Protein AF-A0A946P4Y6-F1 (afdb_monomer_lite)

Foldseek 3Di:
DFQFFDWDWDCLPVVDIDTDDTGGPDGPDPPDDDDKGFPDWDDAQQWIWTQMPPPGIDIDHDDDDLVAHPLRSNQVNQWPQPPDDDVVVVDDTDTDLALSVLLRLLVVCVSVVQDDPVLSVQSVVCSPPDNDLVSLQVSLVVHDPDDPDPSNNVSNVVSSVSSNVD

pLDDT: mean 91.82, std 6.89, range [62.44, 98.25]

Secondary structure (DSSP, 8-state):
-GGG-EEEEE-SSTTS-EEEEEE----S-SSS----SEEEEEEETTEEEEEETTTEEEEEEPPP-SSS-HHHHHHHHT----S---GGG-PPP---S-HHHHHHHHHHHHHTT-S-HHHHHHHHHHHHSS--HHHHHHHHTTS-S--SSHHHHHHHHHHHHHHHH-

Sequence (166 aa):
WYQGGISLIDFTDTANPFEIAFFDRGPISDEHLIAGGYWSSYYYNGRIYGTEIVRGIDVFELLPSEHISEAEIAAAALTSDGDIFNPQQQMKVSWPNEPIVAQAYVDQLARSNALTAELVSDLSSALTSEVKKKTLRALAKKLPKSHPDSVTVQRLEALNKILTNI

Radius of gyration: 19.19 Å; chains: 1; bounding box: 46×34×54 Å

Structure (mmCIF, N/CA/C/O backbone):
data_AF-A0A946P4Y6-F1
#
_entry.id   AF-A0A946P4Y6-F1
#
loop_
_atom_site.group_PDB
_atom_site.id
_atom_site.type_symbol
_atom_site.label_atom_id
_atom_site.label_alt_id
_atom_site.label_comp_id
_atom_site.label_asym_id
_atom_site.label_entity_id
_atom_site.label_seq_id
_atom_site.pdbx_PDB_ins_code
_atom_site.Cartn_x
_atom_site.Cartn_y
_atom_site.Cartn_z
_atom_site.occupancy
_atom_site.B_iso_or_equiv
_atom_site.auth_seq_id
_atom_site.auth_comp_id
_atom_site.auth_asym_id
_atom_site.auth_atom_id
_atom_site.pdbx_PDB_model_num
ATOM 1 N N . TRP A 1 1 ? 16.402 -3.329 -10.579 1.00 64.06 1 TRP A N 1
ATOM 2 C CA . TRP A 1 1 ? 17.539 -3.692 -11.454 1.00 64.06 1 TRP A CA 1
ATOM 3 C C . TRP A 1 1 ? 17.246 -3.092 -12.818 1.00 64.06 1 TRP A C 1
ATOM 5 O O . TRP A 1 1 ? 16.101 -3.167 -13.232 1.00 64.06 1 TRP A O 1
ATOM 15 N N . TYR A 1 2 ? 18.217 -2.447 -13.481 1.00 76.25 2 TYR A N 1
ATOM 16 C CA . TYR A 1 2 ? 17.922 -1.618 -14.664 1.00 76.25 2 TYR A CA 1
ATOM 17 C C . TYR A 1 2 ? 17.183 -2.415 -15.749 1.00 76.25 2 TYR A C 1
ATOM 19 O O . TYR A 1 2 ? 16.096 -2.040 -16.175 1.00 76.25 2 TYR A O 1
ATOM 27 N N . GLN A 1 3 ? 17.723 -3.567 -16.146 1.00 82.44 3 GLN A N 1
ATOM 28 C CA . GLN A 1 3 ? 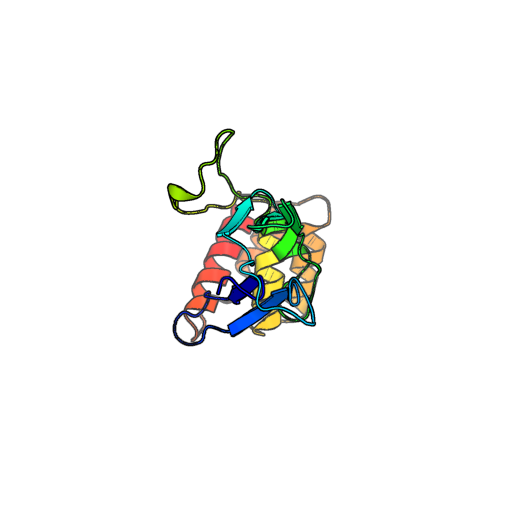17.317 -4.225 -17.384 1.00 82.44 3 GLN A CA 1
ATOM 29 C C . GLN A 1 3 ? 16.017 -5.034 -17.379 1.00 82.44 3 GLN A C 1
ATOM 31 O O . GLN A 1 3 ? 15.712 -5.610 -18.415 1.00 82.44 3 GLN A O 1
ATOM 36 N N . GLY A 1 4 ? 15.183 -5.032 -16.353 1.00 84.62 4 GLY A N 1
ATOM 37 C CA . GLY A 1 4 ? 13.879 -5.694 -16.516 1.00 84.62 4 GLY A CA 1
ATOM 38 C C . GLY A 1 4 ? 12.834 -5.244 -15.540 1.00 84.62 4 GLY A C 1
ATOM 39 O O . GLY A 1 4 ? 11.987 -5.996 -15.085 1.00 84.62 4 GLY A O 1
ATOM 40 N N . GLY A 1 5 ? 12.849 -3.931 -15.373 1.00 92.19 5 GLY A N 1
ATOM 41 C CA . GLY A 1 5 ? 11.644 -3.211 -15.061 1.00 92.19 5 GLY A CA 1
ATOM 42 C C . GLY A 1 5 ? 11.527 -2.933 -13.579 1.00 92.19 5 GLY A C 1
ATOM 43 O O . GLY A 1 5 ? 12.464 -2.421 -12.959 1.00 92.19 5 GLY A O 1
ATOM 44 N N . ILE A 1 6 ? 10.341 -3.193 -13.047 1.00 94.44 6 ILE A N 1
ATOM 45 C CA . ILE A 1 6 ? 9.929 -2.737 -11.724 1.00 94.44 6 ILE A CA 1
ATOM 46 C C . ILE A 1 6 ? 9.503 -3.948 -10.912 1.00 94.44 6 ILE A C 1
ATOM 48 O O . ILE A 1 6 ? 8.669 -4.724 -11.361 1.00 94.44 6 ILE A O 1
ATOM 52 N N . SER A 1 7 ? 10.046 -4.049 -9.704 1.00 94.50 7 SER A N 1
ATOM 53 C CA . SER A 1 7 ? 9.553 -4.932 -8.650 1.00 94.50 7 SER A CA 1
ATOM 54 C C . SER A 1 7 ? 8.927 -4.065 -7.570 1.00 94.50 7 SER A C 1
ATOM 56 O O . SER A 1 7 ? 9.536 -3.080 -7.139 1.00 94.50 7 SER A O 1
ATOM 58 N N . LEU A 1 8 ? 7.731 -4.430 -7.126 1.00 95.12 8 LEU A N 1
ATOM 59 C CA . LEU A 1 8 ? 7.044 -3.778 -6.025 1.00 95.12 8 LEU A CA 1
ATOM 60 C C . LEU A 1 8 ? 7.054 -4.711 -4.819 1.00 95.12 8 LEU A C 1
ATOM 62 O O . LEU A 1 8 ? 6.540 -5.824 -4.886 1.00 95.12 8 LEU A O 1
ATOM 66 N N . ILE A 1 9 ? 7.672 -4.261 -3.731 1.00 96.12 9 ILE A N 1
ATOM 67 C CA . ILE A 1 9 ? 7.949 -5.080 -2.549 1.00 96.12 9 ILE A CA 1
ATOM 68 C C . ILE A 1 9 ? 7.162 -4.533 -1.360 1.00 96.12 9 ILE A C 1
ATOM 70 O O . ILE A 1 9 ? 7.220 -3.332 -1.085 1.00 96.12 9 ILE A O 1
ATOM 74 N N . ASP A 1 10 ? 6.468 -5.410 -0.640 1.00 94.25 10 ASP A N 1
ATOM 75 C CA . ASP A 1 10 ? 5.882 -5.085 0.657 1.00 94.25 10 ASP A CA 1
ATOM 76 C C . ASP A 1 10 ? 6.956 -5.206 1.751 1.00 94.25 10 ASP A C 1
ATOM 78 O O . ASP A 1 10 ? 7.552 -6.265 1.951 1.00 94.25 10 ASP A O 1
ATOM 82 N N . PHE A 1 11 ? 7.206 -4.096 2.449 1.00 93.31 11 PHE A N 1
ATOM 83 C CA . PHE A 1 11 ? 8.146 -3.989 3.570 1.00 93.31 11 PHE A CA 1
ATOM 84 C C . PHE A 1 11 ? 7.448 -3.800 4.924 1.00 93.31 11 PHE A C 1
ATOM 86 O O . PHE A 1 11 ? 8.088 -3.396 5.895 1.00 93.31 11 PHE A O 1
ATOM 93 N N . THR A 1 12 ? 6.141 -4.058 5.009 1.00 88.25 12 THR A N 1
ATOM 94 C CA . THR A 1 12 ? 5.378 -3.877 6.250 1.00 88.25 12 THR A CA 1
ATOM 95 C C . THR A 1 12 ? 5.936 -4.734 7.391 1.00 88.25 12 THR A C 1
ATOM 97 O O . THR A 1 12 ? 6.026 -4.259 8.522 1.00 88.25 12 THR A O 1
ATOM 100 N N . ASP A 1 13 ? 6.367 -5.962 7.086 1.00 88.06 13 ASP A N 1
ATOM 101 C CA . ASP A 1 13 ? 7.253 -6.753 7.941 1.00 88.06 13 ASP A CA 1
ATOM 102 C C . ASP A 1 13 ? 8.655 -6.778 7.325 1.00 88.06 13 ASP A C 1
ATOM 104 O O . ASP A 1 13 ? 8.939 -7.511 6.377 1.00 88.06 13 ASP A O 1
ATOM 108 N N . THR A 1 14 ? 9.556 -5.968 7.876 1.00 89.31 14 THR A N 1
ATOM 109 C CA . THR A 1 14 ? 10.924 -5.842 7.363 1.00 89.31 14 THR A CA 1
ATOM 110 C C . THR A 1 14 ? 11.766 -7.102 7.557 1.00 89.31 14 THR A C 1
ATOM 112 O O . THR A 1 14 ? 12.804 -7.226 6.907 1.00 89.31 14 THR A O 1
ATOM 115 N N . ALA A 1 15 ? 11.341 -8.043 8.410 1.00 91.31 15 ALA A N 1
ATOM 116 C CA . ALA A 1 15 ? 11.998 -9.338 8.553 1.00 91.31 15 ALA A CA 1
ATOM 117 C C . ALA A 1 15 ? 11.597 -10.325 7.444 1.00 91.31 15 ALA A C 1
ATOM 119 O O . ALA A 1 15 ? 12.363 -11.245 7.159 1.00 91.31 15 ALA A O 1
ATOM 120 N N . ASN A 1 16 ? 10.437 -10.126 6.805 1.00 91.81 16 ASN A N 1
ATOM 121 C CA . ASN A 1 16 ? 9.886 -11.017 5.781 1.00 91.81 16 ASN A CA 1
ATOM 122 C C . ASN A 1 16 ? 9.342 -10.237 4.562 1.00 91.81 16 ASN A C 1
ATOM 124 O O . ASN A 1 16 ? 8.153 -10.339 4.251 1.00 91.81 16 ASN A O 1
ATOM 128 N N . PRO A 1 17 ? 10.179 -9.457 3.850 1.00 95.88 17 PRO A N 1
ATOM 129 C CA . PRO A 1 17 ? 9.733 -8.734 2.665 1.00 95.88 17 PRO A CA 1
ATOM 130 C C . PRO A 1 17 ? 9.412 -9.695 1.515 1.00 95.88 17 PRO A C 1
ATOM 132 O O . PRO A 1 17 ? 10.114 -10.687 1.306 1.00 95.88 17 PRO A O 1
ATOM 135 N N . PHE A 1 18 ? 8.388 -9.372 0.726 1.00 95.94 18 PHE A N 1
ATOM 136 C CA . PHE A 1 18 ? 7.998 -10.166 -0.441 1.00 95.94 18 PHE A CA 1
ATOM 137 C C . PHE A 1 18 ? 7.478 -9.283 -1.583 1.00 95.94 18 PHE A C 1
ATOM 139 O O . PHE A 1 18 ? 7.040 -8.153 -1.367 1.00 95.94 18 PHE A O 1
ATOM 146 N N . GLU A 1 19 ? 7.575 -9.779 -2.817 1.00 96.81 19 GLU A N 1
ATOM 147 C CA . GLU A 1 19 ? 7.100 -9.068 -4.009 1.00 96.81 19 GLU A CA 1
ATOM 148 C C . GLU A 1 19 ? 5.577 -9.194 -4.144 1.00 96.81 19 GLU A C 1
ATOM 150 O O . GLU A 1 19 ? 5.034 -10.289 -4.027 1.00 96.81 19 GLU A O 1
ATOM 155 N N . ILE A 1 20 ? 4.899 -8.070 -4.392 1.00 96.56 20 ILE A N 1
ATOM 156 C CA . ILE A 1 20 ? 3.436 -7.989 -4.544 1.00 96.56 20 ILE A CA 1
ATOM 157 C C . ILE A 1 20 ? 2.991 -7.697 -5.979 1.00 96.56 20 ILE A C 1
ATOM 159 O O . ILE A 1 20 ? 1.825 -7.898 -6.315 1.00 96.56 20 ILE A O 1
ATOM 163 N N . ALA A 1 21 ? 3.900 -7.189 -6.812 1.00 96.31 21 ALA A N 1
ATOM 164 C CA . ALA A 1 21 ? 3.682 -6.925 -8.228 1.00 96.31 21 ALA A CA 1
ATOM 165 C C . ALA A 1 21 ? 5.026 -6.739 -8.936 1.00 96.31 21 ALA A C 1
ATOM 167 O O . ALA A 1 21 ? 6.004 -6.298 -8.328 1.00 96.31 21 ALA A O 1
ATOM 168 N N . PHE A 1 22 ? 5.052 -6.986 -10.242 1.00 95.19 22 PHE A N 1
ATOM 169 C CA . PHE A 1 22 ? 6.187 -6.637 -11.081 1.00 95.19 22 PHE A CA 1
ATOM 170 C C . PHE A 1 22 ? 5.731 -6.226 -12.480 1.00 95.19 22 PHE A C 1
ATOM 172 O O . PHE A 1 22 ? 4.627 -6.544 -12.922 1.00 95.19 22 PHE A O 1
ATOM 179 N N . PHE A 1 23 ? 6.615 -5.532 -13.182 1.00 94.44 23 PHE A N 1
ATOM 180 C CA . PHE A 1 23 ? 6.520 -5.313 -14.615 1.00 94.44 23 PHE A CA 1
ATOM 181 C C . PHE A 1 23 ? 7.854 -5.683 -15.246 1.00 94.44 23 PHE A C 1
ATOM 183 O O . PHE A 1 23 ? 8.874 -5.069 -14.929 1.00 94.44 23 PHE A O 1
ATOM 190 N N . ASP A 1 24 ? 7.826 -6.660 -16.151 1.00 92.25 24 ASP A N 1
ATOM 191 C CA . ASP A 1 24 ? 8.963 -6.991 -17.003 1.00 92.25 24 ASP A CA 1
ATOM 192 C C . ASP A 1 24 ? 8.827 -6.250 -18.336 1.00 92.25 24 ASP A C 1
ATOM 194 O O . ASP A 1 24 ? 7.858 -6.417 -19.079 1.00 92.25 24 ASP A O 1
ATOM 198 N N . ARG A 1 25 ? 9.821 -5.417 -18.643 1.00 89.06 25 ARG A N 1
ATOM 199 C CA . ARG A 1 25 ? 9.864 -4.616 -19.874 1.00 89.06 25 ARG A CA 1
ATOM 200 C C . ARG A 1 25 ? 10.315 -5.403 -21.115 1.00 89.06 25 ARG A C 1
ATOM 202 O O . ARG A 1 25 ? 10.229 -4.870 -22.226 1.00 89.06 25 ARG A O 1
ATOM 209 N N . GLY A 1 26 ? 10.875 -6.602 -20.933 1.00 88.56 26 GLY A N 1
ATOM 210 C CA . GLY A 1 26 ? 11.565 -7.369 -21.971 1.00 88.56 26 GLY A CA 1
ATOM 211 C C . GLY A 1 26 ? 12.831 -6.680 -22.512 1.00 88.56 26 GLY A C 1
ATOM 212 O O . GLY A 1 26 ? 13.105 -5.521 -22.181 1.00 88.56 26 GLY A O 1
ATOM 213 N N . PRO A 1 27 ? 13.635 -7.359 -23.353 1.00 89.12 27 PRO A N 1
ATOM 214 C CA . PRO A 1 27 ? 14.842 -6.787 -23.956 1.00 89.12 27 PRO A CA 1
ATOM 215 C C . PRO A 1 27 ? 14.519 -5.647 -24.937 1.00 89.12 27 PRO A C 1
ATOM 217 O O . PRO A 1 27 ? 13.385 -5.489 -25.384 1.00 89.12 27 PRO A O 1
ATOM 220 N N . ILE A 1 28 ? 15.520 -4.816 -25.266 1.00 89.56 28 ILE A N 1
ATOM 221 C CA . ILE A 1 28 ? 15.366 -3.774 -26.305 1.00 89.56 28 ILE A CA 1
ATOM 222 C C . ILE A 1 28 ? 15.408 -4.388 -27.709 1.00 89.56 28 ILE A C 1
ATOM 224 O O . ILE A 1 28 ? 14.670 -3.953 -28.587 1.00 89.56 28 ILE A O 1
ATOM 228 N N . SER A 1 29 ? 16.269 -5.384 -27.904 1.00 88.81 29 SER A N 1
ATOM 229 C CA . SER A 1 29 ? 16.423 -6.155 -29.133 1.00 88.81 29 SER A CA 1
ATOM 230 C C . SER A 1 29 ? 16.610 -7.620 -28.763 1.00 88.81 29 SER A C 1
ATOM 232 O O . SER A 1 29 ? 17.310 -7.923 -27.795 1.00 88.81 29 SER A O 1
ATOM 234 N N . ASP A 1 30 ? 16.017 -8.504 -29.557 1.00 89.25 30 ASP A N 1
ATOM 235 C CA . ASP A 1 30 ? 16.135 -9.955 -29.388 1.00 89.25 30 ASP A CA 1
ATOM 236 C C . ASP A 1 30 ? 17.450 -10.509 -29.972 1.00 89.25 30 ASP A C 1
ATOM 238 O O . ASP A 1 30 ? 17.817 -11.654 -29.720 1.00 89.25 30 ASP A O 1
ATOM 242 N N . GLU A 1 31 ? 18.182 -9.693 -30.739 1.00 92.94 31 GLU A N 1
ATOM 243 C CA . GLU A 1 31 ? 19.384 -10.097 -31.485 1.00 92.94 31 GLU A CA 1
ATOM 244 C C . GLU A 1 31 ? 20.660 -9.423 -30.967 1.00 92.94 31 GLU A C 1
ATOM 246 O O . GLU A 1 31 ? 21.764 -9.962 -31.095 1.00 92.94 31 GLU A O 1
ATOM 251 N N . HIS A 1 32 ? 20.532 -8.232 -30.376 1.00 90.62 32 HIS A N 1
ATOM 252 C CA . HIS A 1 32 ? 21.666 -7.408 -29.978 1.00 90.62 32 HIS A CA 1
ATOM 253 C C . HIS A 1 32 ? 21.580 -6.975 -28.516 1.00 90.62 32 HIS A C 1
ATOM 255 O O . HIS A 1 32 ? 20.543 -6.525 -28.028 1.00 90.62 32 HIS A O 1
ATOM 261 N N . LEU A 1 33 ? 22.720 -7.037 -27.822 1.00 87.75 33 LEU A N 1
ATOM 262 C CA . LEU A 1 33 ? 22.850 -6.502 -26.471 1.00 87.75 33 LEU A CA 1
ATOM 263 C C . LEU A 1 33 ? 22.847 -4.974 -26.517 1.00 87.75 33 LEU A C 1
ATOM 265 O O . LEU A 1 33 ? 23.853 -4.341 -26.832 1.00 87.75 33 LEU A O 1
ATOM 269 N N . ILE A 1 34 ? 21.700 -4.394 -26.179 1.00 89.25 34 ILE A N 1
ATOM 270 C CA . ILE A 1 34 ? 21.497 -2.949 -26.105 1.00 89.25 34 ILE A CA 1
ATOM 271 C C . ILE A 1 34 ? 21.249 -2.565 -24.647 1.00 89.25 34 ILE A C 1
ATOM 273 O O . ILE A 1 34 ? 20.416 -3.164 -23.962 1.00 89.25 34 ILE A O 1
ATOM 277 N N . ALA A 1 35 ? 21.979 -1.556 -24.168 1.00 87.38 35 ALA A N 1
ATOM 278 C CA . ALA A 1 35 ? 21.736 -0.980 -22.855 1.00 87.38 35 ALA A CA 1
ATOM 279 C C . ALA A 1 35 ? 20.354 -0.313 -22.830 1.00 87.38 35 ALA A C 1
ATOM 281 O O . ALA A 1 35 ? 20.044 0.527 -23.668 1.00 87.38 35 ALA A O 1
ATOM 282 N N . GLY A 1 36 ? 19.541 -0.700 -21.855 1.00 90.19 36 GLY A N 1
ATOM 283 C CA . GLY A 1 36 ? 18.216 -0.150 -21.608 1.00 90.19 36 GLY A CA 1
ATOM 284 C C . GLY A 1 36 ? 17.822 -0.399 -20.159 1.00 90.19 36 GLY A C 1
ATOM 285 O O . GLY A 1 36 ? 18.668 -0.733 -19.322 1.00 90.19 36 GLY A O 1
ATOM 286 N N . GLY A 1 37 ? 16.536 -0.286 -19.876 1.00 91.56 37 GLY A N 1
ATOM 287 C CA . GLY A 1 37 ? 15.981 -0.385 -18.543 1.00 91.56 37 GLY A CA 1
ATOM 288 C C . GLY A 1 37 ? 15.525 0.942 -17.960 1.00 91.56 37 GLY A C 1
ATOM 289 O O . GLY A 1 37 ? 15.811 2.013 -18.498 1.00 91.56 37 GLY A O 1
ATOM 290 N N . TYR A 1 38 ? 14.844 0.867 -16.816 1.00 92.88 38 TYR A N 1
ATOM 291 C CA . TYR A 1 38 ? 14.483 2.067 -16.072 1.00 92.88 38 TYR A CA 1
ATOM 292 C C . TYR A 1 38 ? 15.705 2.656 -15.388 1.00 92.88 38 TYR A C 1
ATOM 294 O O . TYR A 1 38 ? 16.327 2.001 -14.552 1.00 92.88 38 TYR A O 1
ATOM 302 N N . TRP A 1 39 ? 16.014 3.907 -15.722 1.00 90.88 39 TRP A N 1
ATOM 303 C CA . TRP A 1 39 ? 16.983 4.717 -15.001 1.00 90.88 39 TRP A CA 1
ATOM 304 C C . TRP A 1 39 ? 16.493 5.038 -13.585 1.00 90.88 39 TRP A C 1
ATOM 306 O O . TRP A 1 39 ? 17.262 5.006 -12.626 1.00 90.88 39 TRP A O 1
ATOM 316 N N . SER A 1 40 ? 15.195 5.315 -13.450 1.00 90.62 40 SER A N 1
ATOM 317 C CA . SER A 1 40 ? 14.538 5.543 -12.166 1.00 90.62 40 SER A CA 1
ATOM 318 C C . SER A 1 40 ? 13.059 5.173 -12.214 1.00 90.62 40 SER A C 1
ATOM 320 O O . SER A 1 40 ? 12.415 5.312 -13.256 1.00 90.62 40 SER A O 1
ATOM 322 N N . SER A 1 41 ? 12.503 4.816 -11.056 1.00 92.06 41 SER A N 1
ATOM 323 C CA . SER A 1 41 ? 11.064 4.618 -10.864 1.00 92.06 41 SER A CA 1
ATOM 324 C C . SER A 1 41 ? 10.606 5.351 -9.607 1.00 92.06 41 SER A C 1
ATOM 326 O O . SER A 1 41 ? 11.213 5.187 -8.549 1.00 92.06 41 SER A O 1
ATOM 328 N N . TYR A 1 42 ? 9.551 6.158 -9.717 1.00 91.06 42 TYR A N 1
ATOM 329 C CA . TYR A 1 42 ? 9.016 6.940 -8.600 1.00 91.06 42 TYR A CA 1
ATOM 330 C C . TYR A 1 42 ? 7.513 6.757 -8.464 1.00 91.06 42 TYR A C 1
ATOM 332 O O . TYR A 1 42 ? 6.792 6.777 -9.458 1.00 91.06 42 TYR A O 1
ATOM 340 N N . TYR A 1 43 ? 7.047 6.624 -7.227 1.00 90.31 43 TYR A N 1
ATOM 341 C CA . TYR A 1 43 ? 5.628 6.682 -6.912 1.00 90.31 43 TYR A CA 1
ATOM 342 C C . TYR A 1 43 ? 5.194 8.134 -6.695 1.00 90.31 43 TYR A C 1
ATOM 344 O O . TYR A 1 43 ? 5.872 8.882 -5.989 1.00 90.31 43 TYR A O 1
ATOM 352 N N . TYR A 1 44 ? 4.067 8.521 -7.285 1.00 88.50 44 TYR A N 1
ATOM 353 C CA . TYR A 1 44 ? 3.410 9.793 -7.020 1.00 88.50 44 TYR A CA 1
ATOM 354 C C . TYR A 1 44 ? 1.909 9.697 -7.312 1.00 88.50 44 TYR A C 1
ATOM 356 O O . TYR A 1 44 ? 1.510 9.338 -8.421 1.00 88.50 44 TYR A O 1
ATOM 364 N N . ASN A 1 45 ? 1.082 10.051 -6.323 1.00 87.88 45 ASN A N 1
ATOM 365 C CA . ASN A 1 45 ? -0.370 10.211 -6.457 1.00 87.88 45 ASN A CA 1
ATOM 366 C C . ASN A 1 45 ? -1.073 9.028 -7.166 1.00 87.88 45 ASN A C 1
ATOM 368 O O . ASN A 1 45 ? -1.699 9.184 -8.219 1.00 87.88 45 ASN A O 1
ATOM 372 N N . GLY A 1 46 ? -0.894 7.818 -6.627 1.00 91.25 46 GLY A N 1
ATOM 373 C CA . GLY A 1 46 ? -1.514 6.591 -7.146 1.00 91.25 46 GLY A CA 1
ATOM 374 C C . GLY A 1 46 ? -0.807 5.960 -8.346 1.00 91.25 46 GLY A C 1
ATOM 375 O O . GLY A 1 46 ? -1.227 4.903 -8.807 1.00 91.25 46 GLY A O 1
ATOM 376 N N . ARG A 1 47 ? 0.258 6.581 -8.866 1.00 94.00 47 ARG A N 1
ATOM 377 C CA . ARG A 1 47 ? 0.948 6.128 -10.080 1.00 94.00 47 ARG A CA 1
ATOM 378 C C . ARG A 1 47 ? 2.424 5.880 -9.855 1.00 94.00 47 ARG A C 1
ATOM 380 O O . ARG A 1 47 ? 3.058 6.525 -9.024 1.00 94.00 47 ARG A O 1
ATOM 387 N N . ILE A 1 48 ? 2.974 4.967 -10.645 1.00 95.12 48 ILE A N 1
ATOM 388 C CA . ILE A 1 48 ? 4.406 4.685 -10.705 1.00 95.12 48 ILE A CA 1
ATOM 389 C C . ILE A 1 48 ? 4.920 5.180 -12.054 1.00 95.12 48 ILE A C 1
ATOM 391 O O . ILE A 1 48 ? 4.441 4.751 -13.100 1.00 95.12 48 ILE A O 1
ATOM 395 N N . TYR A 1 49 ? 5.898 6.077 -12.027 1.00 93.88 49 TYR A N 1
ATOM 396 C CA . TYR A 1 49 ? 6.511 6.679 -13.206 1.00 93.88 49 TYR A CA 1
ATOM 397 C C . TYR A 1 49 ? 7.895 6.073 -13.409 1.00 93.88 49 TYR A C 1
ATOM 399 O O . TYR A 1 49 ? 8.780 6.263 -12.571 1.00 93.88 49 TYR A O 1
ATOM 407 N N . GLY A 1 50 ? 8.082 5.343 -14.506 1.00 94.06 50 GLY A N 1
ATOM 408 C CA . GLY A 1 50 ? 9.362 4.761 -14.900 1.00 94.06 50 GLY A CA 1
ATOM 409 C C . GLY A 1 50 ? 9.998 5.560 -16.032 1.00 94.06 50 GLY A C 1
ATOM 410 O O . GLY A 1 50 ? 9.405 5.681 -17.099 1.00 94.06 50 GLY A O 1
ATOM 411 N N . THR A 1 51 ? 11.208 6.088 -15.822 1.00 93.12 51 THR A N 1
ATOM 412 C CA . THR A 1 51 ? 11.997 6.712 -16.900 1.00 93.12 51 THR A CA 1
ATOM 413 C C . THR A 1 51 ? 12.934 5.677 -17.499 1.00 93.12 51 THR A C 1
ATOM 415 O O . THR A 1 51 ? 13.828 5.167 -16.828 1.00 93.12 51 THR A O 1
ATOM 418 N N . GLU A 1 52 ? 12.686 5.294 -18.742 1.00 91.94 52 GLU A N 1
ATOM 419 C CA . GLU A 1 52 ? 13.421 4.262 -19.465 1.00 91.94 52 GLU A CA 1
ATOM 420 C C . GLU A 1 52 ? 14.492 4.914 -20.350 1.00 91.94 52 GLU A C 1
ATOM 422 O O . GLU A 1 52 ? 14.250 5.931 -21.000 1.00 91.94 52 GLU A O 1
ATOM 427 N N . ILE A 1 53 ? 15.699 4.342 -20.347 1.00 91.81 53 ILE A N 1
ATOM 428 C CA . ILE A 1 53 ? 16.900 4.926 -20.969 1.00 91.81 53 ILE A CA 1
ATOM 429 C C . ILE A 1 53 ? 16.735 5.193 -22.482 1.00 91.81 53 ILE A C 1
ATOM 431 O O . ILE A 1 53 ? 17.327 6.135 -23.004 1.00 91.81 53 ILE A O 1
ATOM 435 N N . VAL A 1 54 ? 15.958 4.371 -23.188 1.00 90.75 54 VAL A N 1
ATOM 436 C CA . VAL A 1 54 ? 15.826 4.334 -24.655 1.00 90.75 54 VAL A CA 1
ATOM 437 C C . VAL A 1 54 ? 14.393 4.619 -25.138 1.00 90.75 54 VAL A C 1
ATOM 439 O O . VAL A 1 54 ? 14.207 5.299 -26.143 1.00 90.75 54 VAL A O 1
ATOM 442 N N . ARG A 1 55 ? 13.377 4.086 -24.457 1.00 89.81 55 ARG A N 1
ATOM 443 C CA . ARG A 1 55 ? 11.956 4.042 -24.838 1.00 89.81 55 ARG A CA 1
ATOM 444 C C . ARG A 1 55 ? 11.141 5.213 -24.286 1.00 89.81 55 ARG A C 1
ATOM 446 O O . ARG A 1 55 ? 10.033 5.438 -24.763 1.00 89.81 55 ARG A O 1
ATOM 453 N N . GLY A 1 56 ? 11.678 5.982 -23.336 1.00 91.75 56 GLY A N 1
ATOM 454 C CA . GLY A 1 56 ? 11.030 7.185 -22.814 1.00 91.75 56 GLY A CA 1
ATOM 455 C C . GLY A 1 56 ? 10.415 6.993 -21.429 1.00 91.75 56 GLY A C 1
ATOM 456 O O . GLY A 1 56 ? 11.146 6.828 -20.459 1.00 91.75 56 GLY A O 1
ATOM 457 N N . ILE A 1 57 ? 9.090 7.105 -21.308 1.00 94.81 57 ILE A N 1
ATOM 458 C CA . ILE A 1 57 ? 8.388 7.086 -20.017 1.00 94.81 57 ILE A CA 1
ATOM 459 C C . ILE A 1 57 ? 7.224 6.100 -20.028 1.00 94.81 57 ILE A C 1
ATOM 461 O O . ILE A 1 57 ? 6.393 6.134 -20.933 1.00 94.81 57 ILE A O 1
ATOM 465 N N . ASP A 1 58 ? 7.143 5.295 -18.974 1.00 95.31 58 ASP A N 1
ATOM 466 C CA . ASP A 1 58 ? 5.984 4.462 -18.670 1.00 95.31 58 ASP A CA 1
ATOM 467 C C . ASP A 1 58 ? 5.297 4.959 -17.396 1.00 95.31 58 ASP A C 1
ATOM 469 O O . ASP A 1 58 ? 5.950 5.401 -16.442 1.00 95.31 58 ASP 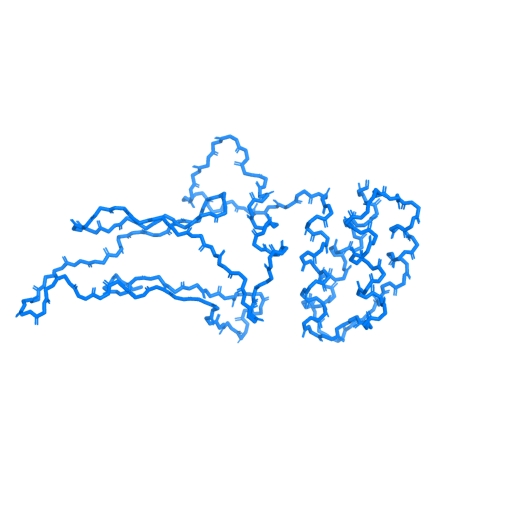A O 1
ATOM 473 N N . VAL A 1 59 ? 3.967 4.882 -17.383 1.00 96.06 59 VAL A N 1
ATOM 474 C CA . VAL A 1 59 ? 3.134 5.270 -16.242 1.00 96.06 59 VAL A CA 1
ATOM 475 C C . VAL A 1 59 ? 2.220 4.107 -15.894 1.00 96.06 59 VAL A C 1
ATOM 477 O O . VAL A 1 59 ? 1.386 3.704 -16.703 1.00 96.06 59 VAL A O 1
ATOM 480 N N . PHE A 1 60 ? 2.378 3.585 -14.684 1.00 96.75 60 PHE A N 1
ATOM 481 C CA . PHE A 1 60 ? 1.636 2.434 -14.187 1.00 96.75 60 PHE A CA 1
ATOM 482 C C . PHE A 1 60 ? 0.667 2.835 -13.082 1.00 96.75 60 PHE A C 1
ATOM 484 O O . PHE A 1 60 ? 0.920 3.767 -12.316 1.00 96.75 60 PHE A O 1
ATOM 491 N N . GLU A 1 61 ? -0.408 2.068 -12.971 1.00 95.62 61 GLU A N 1
ATOM 492 C CA . GLU A 1 61 ? -1.371 2.098 -11.876 1.00 95.62 61 GLU A CA 1
ATOM 493 C C . GLU A 1 61 ? -1.557 0.662 -11.379 1.00 95.62 61 GLU A C 1
ATOM 495 O O . GLU A 1 61 ? -1.482 -0.286 -12.165 1.00 95.62 61 GLU A O 1
ATOM 500 N N . LEU A 1 62 ? -1.737 0.493 -10.070 1.00 96.19 62 LEU A N 1
ATOM 501 C CA . LEU A 1 62 ? -1.951 -0.827 -9.489 1.00 96.19 62 LEU A CA 1
ATOM 502 C C . LEU A 1 62 ? -3.395 -1.268 -9.682 1.00 96.19 62 LEU A C 1
ATOM 504 O O . LEU A 1 62 ? -4.324 -0.477 -9.548 1.00 96.19 62 LEU A O 1
ATOM 508 N N . LEU A 1 63 ? -3.566 -2.561 -9.941 1.00 96.38 63 LEU A N 1
ATOM 509 C CA . LEU A 1 63 ? -4.863 -3.219 -9.898 1.00 96.38 63 LEU A CA 1
ATOM 510 C C . LEU A 1 63 ? -4.980 -4.022 -8.597 1.00 96.38 63 LEU A C 1
ATOM 512 O O . LEU A 1 63 ? -3.961 -4.527 -8.113 1.00 96.38 63 LEU A O 1
ATOM 516 N N . PRO A 1 64 ? -6.195 -4.172 -8.041 1.00 97.31 64 PRO A N 1
ATOM 517 C CA . PRO A 1 64 ? -6.412 -5.032 -6.887 1.00 97.31 64 PRO A CA 1
ATOM 518 C C . PRO A 1 64 ? -5.936 -6.466 -7.148 1.00 97.31 64 PRO A C 1
ATOM 520 O O . PRO A 1 64 ? -6.101 -7.003 -8.246 1.00 97.31 64 PRO A O 1
ATOM 523 N N . SER A 1 65 ? -5.375 -7.098 -6.123 1.00 96.38 65 SER A N 1
ATOM 524 C CA . SER A 1 65 ? -4.874 -8.472 -6.157 1.00 96.38 65 SER A CA 1
ATOM 525 C C . SER A 1 65 ? -5.050 -9.154 -4.797 1.00 96.38 65 SER A C 1
ATOM 527 O O . SER A 1 65 ? -5.602 -8.583 -3.856 1.00 96.38 65 SER A O 1
ATOM 529 N N . GLU A 1 66 ? -4.558 -10.386 -4.664 1.00 93.19 66 GLU A N 1
ATOM 530 C CA . GLU A 1 66 ? -4.512 -11.079 -3.370 1.00 93.19 66 GLU A CA 1
ATOM 531 C C . GLU A 1 66 ? -3.640 -10.355 -2.323 1.00 93.19 66 GLU A C 1
ATOM 533 O O . GLU A 1 66 ? -3.859 -10.501 -1.118 1.00 93.19 66 GLU A O 1
ATOM 538 N N . HIS A 1 67 ? -2.679 -9.541 -2.774 1.00 95.19 67 HIS A N 1
ATOM 539 C CA . HIS A 1 67 ? -1.733 -8.834 -1.912 1.00 95.19 67 HIS A CA 1
ATOM 540 C C . HIS A 1 67 ? -2.164 -7.411 -1.564 1.00 95.19 67 HIS A C 1
ATOM 542 O O . HIS A 1 67 ? -1.746 -6.895 -0.530 1.00 95.19 67 HIS A O 1
ATOM 548 N N . ILE A 1 68 ? -2.983 -6.771 -2.399 1.00 95.94 68 ILE A N 1
ATOM 549 C CA . ILE A 1 68 ? -3.382 -5.377 -2.208 1.00 95.94 68 ILE A CA 1
ATOM 550 C C . ILE A 1 68 ? -4.827 -5.158 -2.661 1.00 95.94 68 ILE A C 1
ATOM 552 O O . ILE A 1 68 ? -5.215 -5.513 -3.771 1.00 95.94 68 ILE A O 1
ATOM 556 N N . SER A 1 69 ? -5.645 -4.591 -1.782 1.00 97.38 69 SER A N 1
ATOM 557 C CA . SER A 1 69 ? -7.055 -4.292 -2.046 1.00 97.38 69 SER A CA 1
ATOM 558 C C . SER A 1 69 ? -7.240 -2.984 -2.822 1.00 97.38 69 SER A C 1
ATOM 560 O O . SER A 1 69 ? -6.357 -2.125 -2.865 1.00 97.38 69 SER A O 1
ATOM 562 N N . GLU A 1 70 ? -8.434 -2.791 -3.386 1.00 97.44 70 GLU A N 1
ATOM 563 C CA . GLU A 1 70 ? -8.833 -1.521 -4.004 1.00 97.44 70 GLU A CA 1
ATOM 564 C C . GLU A 1 70 ? -8.763 -0.351 -3.011 1.00 97.44 70 GLU A C 1
ATOM 566 O O . GLU A 1 70 ? -8.282 0.728 -3.357 1.00 97.44 70 GLU A O 1
ATOM 571 N N . ALA A 1 71 ? -9.167 -0.569 -1.754 1.00 97.56 71 ALA A N 1
ATOM 572 C CA . ALA A 1 71 ? -9.107 0.462 -0.726 1.00 97.56 71 ALA A CA 1
ATOM 573 C C . ALA A 1 71 ? -7.666 0.836 -0.359 1.00 97.56 71 ALA A C 1
ATOM 575 O O . ALA A 1 71 ? -7.385 2.013 -0.152 1.00 97.56 71 ALA A O 1
ATOM 576 N N . GLU A 1 72 ? -6.742 -0.128 -0.314 1.00 96.62 72 GLU A N 1
ATOM 577 C CA . GLU A 1 72 ? -5.317 0.147 -0.098 1.00 96.62 72 GLU A CA 1
ATOM 578 C C . GLU A 1 72 ? -4.706 0.955 -1.246 1.00 96.62 72 GLU A C 1
ATOM 580 O O . GLU A 1 72 ? -3.968 1.906 -0.985 1.00 96.62 72 GLU A O 1
ATOM 585 N N . ILE A 1 73 ? -5.050 0.637 -2.498 1.00 96.69 73 ILE A N 1
ATOM 586 C CA . ILE A 1 73 ? -4.605 1.403 -3.673 1.00 96.69 73 ILE A CA 1
ATOM 587 C C . ILE A 1 73 ? -5.149 2.835 -3.607 1.00 96.69 73 ILE A C 1
ATOM 589 O O . ILE A 1 73 ? -4.394 3.798 -3.749 1.00 96.69 73 ILE A O 1
ATOM 593 N N . ALA A 1 74 ? -6.444 2.992 -3.324 1.00 96.19 74 ALA A N 1
ATOM 594 C CA . ALA A 1 74 ? -7.070 4.303 -3.199 1.00 96.19 74 ALA A CA 1
ATOM 595 C C . ALA A 1 74 ? -6.486 5.114 -2.029 1.00 96.19 74 ALA A C 1
ATOM 597 O O . ALA A 1 74 ? -6.189 6.298 -2.179 1.00 96.19 74 ALA A O 1
ATOM 598 N N . ALA A 1 75 ? -6.257 4.483 -0.874 1.00 95.25 75 ALA A N 1
ATOM 599 C CA . ALA A 1 75 ? -5.633 5.122 0.281 1.00 95.25 75 ALA A CA 1
ATOM 600 C C . ALA A 1 75 ? -4.186 5.546 -0.010 1.00 95.25 75 ALA A C 1
ATOM 602 O O . ALA A 1 75 ? -3.771 6.626 0.412 1.00 95.25 75 ALA A O 1
ATOM 603 N N . ALA A 1 76 ? -3.422 4.748 -0.762 1.00 92.88 76 ALA A N 1
ATOM 604 C CA . ALA A 1 76 ? -2.066 5.099 -1.173 1.00 92.88 76 ALA A CA 1
ATOM 605 C C . ALA A 1 76 ? -2.021 6.364 -2.047 1.00 92.88 76 ALA A C 1
ATOM 607 O O . ALA A 1 76 ? -1.000 7.050 -2.060 1.00 92.88 76 ALA A O 1
ATOM 608 N N . ALA A 1 77 ? -3.091 6.701 -2.772 1.00 92.00 77 ALA A N 1
ATOM 609 C CA . ALA A 1 77 ? -3.161 7.930 -3.565 1.00 92.00 77 ALA A CA 1
ATOM 610 C C . ALA A 1 77 ? -3.458 9.188 -2.723 1.00 92.00 77 ALA A C 1
ATOM 612 O O . ALA A 1 77 ? -3.218 10.298 -3.185 1.00 92.00 77 ALA A O 1
ATOM 613 N N . LEU A 1 78 ? -3.937 9.040 -1.481 1.00 90.81 78 LEU A N 1
ATOM 614 C CA . LEU A 1 78 ? -4.308 10.153 -0.595 1.00 90.81 78 LEU A CA 1
ATOM 615 C C . LEU A 1 78 ? -3.156 10.675 0.280 1.00 90.81 78 LEU A C 1
ATOM 617 O O . LEU A 1 78 ? -3.400 11.276 1.331 1.00 90.81 78 LEU A O 1
ATOM 621 N N . THR A 1 79 ? -1.900 10.416 -0.082 1.00 80.69 79 THR A N 1
ATOM 622 C CA . THR A 1 79 ? -0.770 10.842 0.749 1.00 80.69 79 THR A CA 1
ATOM 623 C C . THR A 1 79 ? -0.695 12.362 0.842 1.00 80.69 79 THR A C 1
ATOM 625 O O . THR A 1 79 ? -0.948 13.095 -0.113 1.00 80.69 79 THR A O 1
ATOM 628 N N . SER A 1 80 ? -0.387 12.853 2.041 1.00 62.44 80 SER A N 1
ATOM 629 C CA . SER A 1 80 ? -0.446 14.280 2.367 1.00 62.44 80 SER A CA 1
ATOM 630 C C . SER A 1 80 ? 0.864 14.980 1.994 1.00 62.44 80 SER A C 1
ATOM 632 O O . SER A 1 80 ? 1.559 15.495 2.866 1.00 62.44 80 SER A O 1
ATOM 634 N N . ASP A 1 81 ? 1.217 14.978 0.710 1.00 63.25 81 AS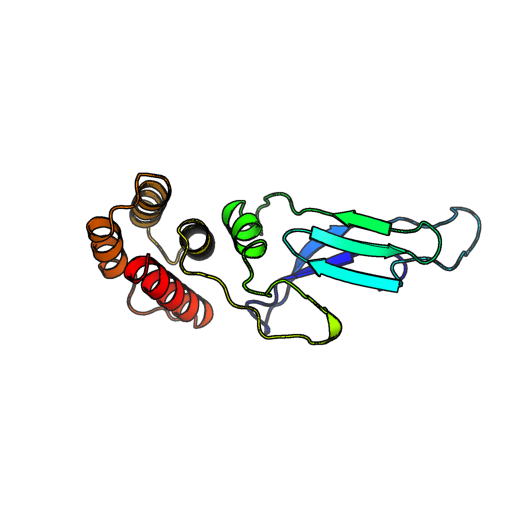P A N 1
ATOM 635 C CA . ASP A 1 81 ? 2.523 15.451 0.224 1.00 63.25 81 ASP A CA 1
ATOM 636 C C . ASP A 1 81 ? 2.458 16.832 -0.453 1.00 63.25 81 AS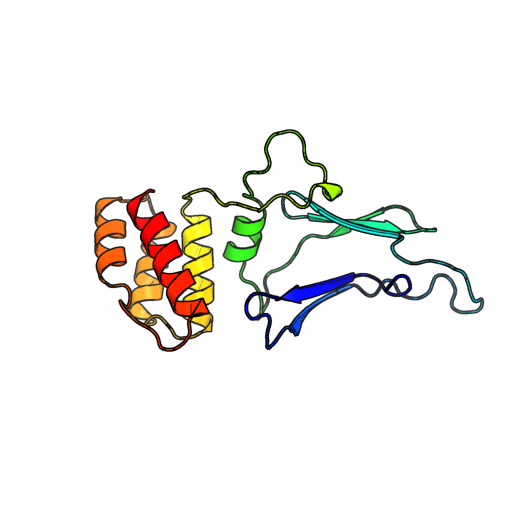P A C 1
ATOM 638 O O . ASP A 1 81 ? 3.225 17.110 -1.366 1.00 63.25 81 ASP A O 1
ATOM 642 N N . GLY A 1 82 ? 1.560 17.717 -0.002 1.00 62.69 82 GLY A N 1
ATOM 643 C CA . GLY A 1 82 ? 1.466 19.107 -0.475 1.00 62.69 82 GLY A CA 1
ATOM 644 C C . GLY A 1 82 ? 1.350 19.275 -2.002 1.00 62.69 82 GLY A C 1
ATOM 645 O O . GLY A 1 82 ? 1.153 18.321 -2.748 1.00 62.69 82 GLY A O 1
ATOM 646 N N . ASP A 1 83 ? 1.470 20.515 -2.485 1.00 69.31 83 ASP A N 1
ATOM 647 C CA . ASP A 1 83 ? 1.376 20.811 -3.928 1.00 69.31 83 ASP A CA 1
ATOM 648 C C . ASP A 1 83 ? 2.698 20.569 -4.685 1.00 69.31 83 ASP A C 1
ATOM 650 O O . ASP A 1 83 ? 2.713 20.474 -5.912 1.00 69.31 83 ASP A O 1
ATOM 654 N N . ILE A 1 84 ? 3.827 20.488 -3.970 1.00 76.44 84 ILE A N 1
ATOM 655 C CA . ILE A 1 84 ? 5.166 20.314 -4.550 1.00 76.44 84 ILE A CA 1
ATOM 656 C C . ILE A 1 84 ? 5.802 19.066 -3.954 1.00 76.44 84 ILE A C 1
ATOM 658 O O . ILE A 1 84 ? 6.142 19.037 -2.772 1.00 76.44 84 ILE A O 1
ATOM 662 N N . PHE A 1 85 ? 6.033 18.070 -4.805 1.00 80.50 85 PHE A N 1
ATOM 663 C CA . PHE A 1 85 ? 6.635 16.800 -4.423 1.00 80.50 85 PHE A CA 1
ATOM 664 C C . PHE A 1 85 ? 7.986 16.599 -5.112 1.00 80.50 85 PHE A C 1
ATOM 666 O O . PHE A 1 85 ? 8.086 16.647 -6.339 1.00 80.50 85 PHE A O 1
ATOM 673 N N . ASN A 1 86 ? 9.027 16.336 -4.318 1.00 85.38 86 ASN A N 1
ATOM 674 C CA . ASN A 1 86 ? 10.306 15.835 -4.811 1.00 85.38 86 ASN A CA 1
ATOM 675 C C . ASN A 1 86 ? 10.583 14.455 -4.187 1.00 85.38 86 ASN A C 1
ATOM 677 O O . ASN A 1 86 ? 10.886 14.389 -2.991 1.00 85.38 86 ASN A O 1
ATOM 681 N N . PRO A 1 87 ? 10.566 13.360 -4.973 1.00 81.31 87 PRO A N 1
ATOM 682 C CA . PRO A 1 87 ? 10.764 12.013 -4.439 1.00 81.31 87 PRO A CA 1
ATOM 683 C C . PRO A 1 87 ? 12.135 11.814 -3.774 1.00 81.31 87 PRO A C 1
ATOM 685 O O . PRO A 1 87 ? 12.283 10.949 -2.913 1.00 81.31 87 PRO A O 1
ATOM 688 N N . GLN A 1 88 ? 13.143 12.628 -4.111 1.00 84.50 88 GLN A N 1
ATOM 689 C CA . GLN A 1 88 ? 14.477 12.542 -3.506 1.00 84.50 88 GLN A CA 1
ATOM 690 C C . GLN A 1 88 ? 14.518 13.001 -2.045 1.00 84.50 88 GLN A C 1
ATOM 692 O O . GLN A 1 88 ? 15.463 12.666 -1.337 1.00 84.50 88 GLN A O 1
ATOM 697 N N . GLN A 1 89 ? 13.515 13.751 -1.578 1.00 86.81 89 GLN A N 1
ATOM 698 C CA . GLN A 1 89 ? 13.463 14.192 -0.183 1.00 86.81 89 GLN A CA 1
ATOM 699 C C . GLN A 1 89 ? 13.131 13.052 0.784 1.00 86.81 89 GLN A C 1
ATOM 701 O O . GLN A 1 89 ? 13.414 13.188 1.971 1.00 86.81 89 GLN A O 1
ATOM 706 N N . GLN A 1 90 ? 12.551 11.946 0.290 1.00 83.31 90 GLN A N 1
ATOM 707 C CA . GLN A 1 90 ? 12.186 10.769 1.092 1.00 83.31 90 GLN A CA 1
ATOM 708 C C . GLN A 1 90 ? 11.425 11.144 2.374 1.00 83.31 90 GLN A C 1
ATOM 710 O O . GLN A 1 90 ? 11.691 10.631 3.463 1.00 83.31 90 GLN A O 1
ATOM 715 N N . MET A 1 91 ? 10.494 12.092 2.245 1.00 84.44 91 MET A N 1
ATOM 716 C CA . MET A 1 91 ? 9.697 12.569 3.366 1.00 84.44 91 MET A CA 1
ATOM 717 C C . MET A 1 91 ? 8.876 11.423 3.952 1.00 84.44 91 MET A C 1
ATOM 719 O O . MET A 1 91 ? 8.421 10.522 3.246 1.00 84.44 91 MET A O 1
ATOM 723 N N . LYS A 1 92 ? 8.664 11.467 5.269 1.00 84.94 92 LYS A N 1
ATOM 724 C CA . LYS A 1 92 ? 7.781 10.507 5.920 1.00 84.94 92 LYS A CA 1
ATOM 725 C C . LYS A 1 92 ? 6.349 10.731 5.434 1.00 84.94 92 LYS A C 1
ATOM 727 O O . LYS A 1 92 ? 5.772 11.783 5.693 1.00 84.94 92 LYS A O 1
ATOM 732 N N . VAL A 1 93 ? 5.783 9.706 4.809 1.00 84.88 93 VAL A N 1
ATOM 733 C CA . VAL A 1 93 ? 4.407 9.711 4.312 1.00 84.88 93 VAL A CA 1
ATOM 734 C C . VAL A 1 93 ? 3.415 9.702 5.478 1.00 84.88 93 VAL A C 1
ATOM 736 O O . VAL A 1 93 ? 3.615 9.018 6.489 1.00 84.88 93 VAL A O 1
ATOM 739 N N . SER A 1 94 ? 2.336 10.471 5.337 1.00 88.19 94 SER A N 1
ATOM 740 C CA . SER A 1 94 ? 1.201 10.453 6.257 1.00 88.19 94 SER A CA 1
ATOM 741 C C . SER A 1 94 ? -0.121 10.455 5.495 1.00 88.19 94 SER A C 1
ATOM 743 O O . SER A 1 94 ? -0.215 10.989 4.388 1.00 88.19 94 SER A O 1
ATOM 745 N N . TRP A 1 95 ? -1.132 9.842 6.106 1.00 91.25 95 TRP A N 1
ATOM 746 C CA . TRP A 1 95 ? -2.466 9.704 5.538 1.00 91.25 95 TRP A CA 1
ATOM 747 C C . TRP A 1 95 ? -3.485 10.507 6.347 1.00 91.25 95 TRP A C 1
ATOM 749 O O . TRP A 1 95 ? -3.380 10.557 7.581 1.00 91.25 95 TRP A O 1
ATOM 759 N N . PRO A 1 96 ? -4.476 11.121 5.680 1.00 93.06 96 PRO A N 1
ATOM 760 C CA . PRO A 1 96 ? -5.563 11.808 6.355 1.00 93.06 96 PRO A CA 1
ATOM 761 C C . PRO A 1 96 ? -6.493 10.808 7.055 1.00 93.06 96 PRO A C 1
ATOM 763 O O . PRO A 1 96 ? -6.529 9.617 6.741 1.00 93.06 96 PRO A O 1
ATOM 766 N N . ASN A 1 97 ? -7.285 11.306 8.007 1.00 93.75 97 ASN A N 1
ATOM 767 C CA . ASN A 1 97 ? -8.389 10.524 8.552 1.00 93.75 97 ASN A CA 1
ATOM 768 C C . ASN A 1 97 ? -9.533 10.562 7.530 1.00 93.75 97 ASN A C 1
ATOM 770 O O . ASN A 1 97 ? -10.311 11.509 7.528 1.00 93.75 97 ASN A O 1
ATOM 774 N N . GLU A 1 98 ? -9.611 9.552 6.669 1.00 94.44 98 GLU A N 1
ATOM 775 C CA . GLU A 1 98 ? -10.659 9.411 5.652 1.00 94.44 98 GLU A CA 1
ATOM 776 C C . GLU A 1 98 ? -11.249 7.992 5.681 1.00 94.44 98 GLU A C 1
ATOM 778 O O . GLU A 1 98 ? -10.525 7.039 6.003 1.00 94.44 98 GLU A O 1
ATOM 783 N N . PRO A 1 99 ? -12.536 7.801 5.323 1.00 95.88 99 PRO A N 1
ATOM 784 C CA . PRO A 1 99 ? -13.176 6.485 5.340 1.00 95.88 99 PRO A CA 1
ATOM 785 C C . PRO A 1 99 ? -12.437 5.430 4.512 1.00 95.88 99 PRO A C 1
ATOM 787 O O . PRO A 1 99 ? -12.346 4.278 4.929 1.00 95.88 99 PRO A O 1
ATOM 790 N N . ILE A 1 100 ? -11.851 5.823 3.378 1.00 96.19 100 ILE A N 1
ATOM 791 C CA . ILE A 1 100 ? -11.108 4.899 2.514 1.00 96.19 100 ILE A CA 1
ATOM 792 C C . ILE A 1 100 ? -9.800 4.416 3.157 1.00 96.19 100 ILE A C 1
ATOM 794 O O . ILE A 1 100 ? -9.436 3.253 3.014 1.00 96.19 100 ILE A O 1
ATOM 798 N N . VAL A 1 101 ? -9.133 5.265 3.949 1.00 96.75 101 VAL A N 1
ATOM 799 C CA . VAL A 1 101 ? -7.931 4.881 4.708 1.00 96.75 101 VAL A CA 1
ATOM 800 C C . VAL A 1 101 ? -8.311 3.929 5.845 1.00 96.75 101 VAL A C 1
ATOM 802 O O . VAL A 1 101 ? -7.602 2.959 6.105 1.00 96.75 101 VAL A O 1
ATOM 805 N N . ALA A 1 102 ? -9.460 4.147 6.496 1.00 97.56 102 ALA A N 1
ATOM 806 C CA . ALA A 1 102 ? -9.991 3.179 7.454 1.00 97.56 102 ALA A CA 1
ATOM 807 C C . ALA A 1 102 ? -10.308 1.835 6.781 1.00 97.56 102 ALA A C 1
ATOM 809 O O . ALA A 1 102 ? -9.945 0.794 7.324 1.00 97.56 102 ALA A O 1
ATOM 810 N N . GLN A 1 103 ? -10.929 1.848 5.597 1.00 98.06 103 GLN A N 1
ATOM 811 C CA . GLN A 1 103 ? -11.244 0.627 4.853 1.00 98.06 103 GLN A CA 1
ATOM 812 C C . GLN A 1 103 ? -9.973 -0.146 4.473 1.00 98.06 103 GLN A C 1
ATOM 814 O O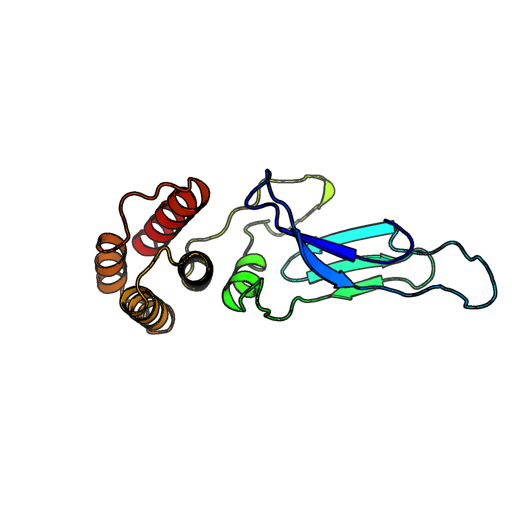 . GLN A 1 103 ? -9.937 -1.358 4.657 1.00 98.06 103 GLN A O 1
ATOM 819 N N . ALA A 1 104 ? -8.900 0.538 4.067 1.00 97.69 104 ALA A N 1
ATOM 820 C CA . ALA A 1 104 ? -7.609 -0.098 3.805 1.00 97.69 104 ALA A CA 1
ATOM 821 C C . ALA A 1 104 ? -7.075 -0.874 5.027 1.00 97.69 104 ALA A C 1
ATOM 823 O O . ALA A 1 104 ? -6.625 -2.013 4.900 1.00 97.69 104 ALA A O 1
ATOM 824 N N . TYR A 1 105 ? -7.174 -0.308 6.237 1.00 97.81 105 TYR A N 1
ATOM 825 C CA . TYR A 1 105 ? -6.803 -1.033 7.459 1.00 97.81 105 TYR A CA 1
ATOM 826 C C . TYR A 1 105 ? -7.740 -2.204 7.770 1.00 97.81 105 TYR A C 1
ATOM 828 O O . TYR A 1 105 ? -7.274 -3.231 8.263 1.00 97.81 105 TYR A O 1
ATOM 836 N N . VAL A 1 106 ? -9.042 -2.069 7.497 1.00 98.25 106 VAL A N 1
ATOM 837 C CA . VAL A 1 106 ? -10.004 -3.173 7.642 1.00 98.25 106 VAL A CA 1
ATOM 838 C C . VAL A 1 106 ? -9.614 -4.337 6.734 1.00 98.25 106 VAL A C 1
ATOM 840 O O . VAL A 1 106 ? -9.547 -5.464 7.218 1.00 98.25 106 VAL A O 1
ATOM 843 N N . ASP A 1 107 ? -9.270 -4.071 5.474 1.00 98.00 107 ASP A N 1
ATOM 844 C CA . ASP A 1 107 ? -8.873 -5.097 4.503 1.00 98.00 107 ASP A CA 1
ATOM 845 C C . ASP A 1 107 ? -7.573 -5.801 4.922 1.00 98.00 107 ASP A C 1
ATOM 847 O O . ASP A 1 107 ? -7.486 -7.031 4.891 1.00 98.00 107 ASP A O 1
ATOM 851 N N . GLN A 1 108 ? -6.585 -5.047 5.415 1.00 96.06 108 GLN A N 1
ATOM 852 C CA . GLN A 1 108 ? -5.336 -5.607 5.946 1.00 96.06 108 GLN A CA 1
ATOM 853 C C . GLN A 1 108 ? -5.563 -6.507 7.165 1.00 96.06 108 GLN A C 1
ATOM 855 O O . GLN A 1 108 ? -4.980 -7.588 7.264 1.00 96.06 108 GLN A O 1
ATOM 860 N N . LEU A 1 109 ? -6.403 -6.066 8.103 1.00 97.19 109 LEU A N 1
ATOM 861 C CA . LEU A 1 109 ? -6.714 -6.813 9.320 1.00 97.19 109 LEU A CA 1
ATOM 862 C C . LEU A 1 109 ? -7.616 -8.024 9.046 1.00 97.19 109 LEU A C 1
ATOM 864 O O . LEU A 1 109 ? -7.520 -9.033 9.745 1.00 97.19 109 LEU A O 1
ATOM 868 N N . ALA A 1 110 ? -8.476 -7.949 8.031 1.00 96.75 110 ALA A N 1
ATOM 869 C CA . ALA A 1 110 ? -9.235 -9.091 7.542 1.00 96.75 110 ALA A CA 1
ATOM 870 C C . ALA A 1 110 ? -8.296 -10.137 6.923 1.00 96.75 110 ALA A C 1
ATOM 872 O O . ALA A 1 110 ? -8.392 -11.315 7.263 1.00 96.75 110 ALA A O 1
ATOM 873 N N . ARG A 1 111 ? -7.329 -9.710 6.094 1.00 94.06 111 ARG A N 1
ATOM 874 C CA . ARG A 1 111 ? -6.329 -10.595 5.468 1.00 94.06 111 ARG A CA 1
ATOM 875 C C . ARG A 1 111 ? -5.489 -11.351 6.501 1.00 94.06 111 ARG A C 1
ATOM 877 O O . ARG A 1 111 ? -5.185 -12.522 6.298 1.00 94.06 111 ARG A O 1
ATOM 884 N N . SER A 1 112 ? -5.145 -10.714 7.623 1.00 91.88 112 SER A N 1
ATOM 885 C CA . SER A 1 112 ? -4.410 -11.360 8.721 1.00 91.88 112 SER A CA 1
ATOM 886 C C . SER A 1 112 ? -5.296 -12.113 9.724 1.00 91.88 112 SER A C 1
ATOM 888 O O . SER A 1 112 ? -4.781 -12.627 10.715 1.00 91.88 112 SER A O 1
ATOM 890 N N . ASN A 1 113 ? -6.612 -12.204 9.486 1.00 94.50 113 ASN A N 1
ATOM 891 C CA . ASN A 1 113 ? -7.598 -12.787 10.405 1.00 94.50 113 ASN A CA 1
ATOM 892 C C . ASN A 1 113 ? -7.598 -12.150 11.810 1.00 94.50 113 ASN A C 1
ATOM 894 O O . ASN A 1 113 ? -7.957 -12.793 12.797 1.00 94.50 113 ASN A O 1
ATOM 898 N N . ALA A 1 114 ? -7.211 -10.877 11.914 1.00 96.31 114 ALA A N 1
ATOM 899 C CA . ALA A 1 114 ? -7.193 -10.139 13.174 1.00 96.31 114 ALA A CA 1
ATOM 900 C C . ALA A 1 114 ? -8.589 -9.650 13.602 1.00 96.31 114 ALA A C 1
ATOM 902 O O . ALA A 1 114 ? -8.789 -9.285 14.761 1.00 96.31 114 ALA A O 1
ATOM 903 N N . LEU A 1 115 ? -9.559 -9.631 12.683 1.00 97.19 115 LEU A N 1
ATOM 904 C CA . LEU A 1 115 ? -10.948 -9.241 12.932 1.00 97.19 115 LEU A CA 1
ATOM 905 C C . LEU A 1 115 ? -11.904 -10.385 12.586 1.00 97.19 115 LEU A C 1
ATOM 907 O O . LEU A 1 115 ? -11.647 -11.183 11.687 1.00 97.19 115 LEU A O 1
ATOM 911 N N . THR A 1 116 ? -13.044 -10.443 13.276 1.00 96.81 116 THR A N 1
ATOM 912 C CA . THR A 1 116 ? -14.120 -11.372 12.914 1.00 96.81 116 THR A CA 1
ATOM 913 C C . THR A 1 116 ? -14.798 -10.917 11.621 1.00 96.81 116 THR A C 1
ATOM 915 O O . THR A 1 116 ? -14.936 -9.718 11.380 1.00 96.81 116 THR A O 1
ATOM 918 N N . ALA A 1 117 ? -15.285 -11.864 10.812 1.00 97.31 117 ALA A N 1
ATOM 919 C CA . ALA A 1 117 ? -15.996 -11.555 9.566 1.00 97.31 117 ALA A CA 1
ATOM 920 C C . ALA A 1 117 ? -17.202 -10.618 9.785 1.00 97.31 117 ALA A C 1
ATOM 922 O O . ALA A 1 117 ? -17.467 -9.737 8.972 1.00 97.31 117 ALA A O 1
ATOM 923 N N . GLU A 1 118 ? -17.893 -10.765 10.919 1.00 97.62 118 GLU A N 1
ATOM 924 C CA . GLU A 1 118 ? -19.000 -9.889 11.311 1.00 97.62 118 GLU A CA 1
ATOM 925 C C . GLU A 1 118 ? -18.531 -8.448 11.563 1.00 97.62 118 GLU A C 1
ATOM 927 O O . GLU A 1 118 ? -19.143 -7.507 11.066 1.00 97.62 118 GLU A O 1
ATOM 932 N N . LEU A 1 119 ? -17.403 -8.259 12.259 1.00 97.56 119 LEU A N 1
ATOM 933 C CA . LEU A 1 119 ? -16.859 -6.925 12.513 1.00 97.56 119 LEU A CA 1
ATOM 934 C C . LEU A 1 119 ? -16.318 -6.269 11.236 1.00 97.56 119 LEU A C 1
ATOM 936 O O . LEU A 1 119 ? -16.485 -5.064 11.062 1.00 97.56 119 LEU A O 1
ATOM 940 N N . VAL A 1 120 ? -15.712 -7.048 10.336 1.00 98.12 120 VAL A N 1
ATOM 941 C CA . VAL A 1 120 ? -15.295 -6.575 9.005 1.00 98.12 120 VAL A CA 1
ATOM 942 C C . VAL A 1 120 ? -16.511 -6.081 8.218 1.00 98.12 120 VAL A C 1
ATOM 944 O O . VAL A 1 120 ? -16.512 -4.945 7.749 1.00 98.12 120 VAL A O 1
ATOM 947 N N . SER A 1 121 ? -17.579 -6.882 8.150 1.00 97.44 121 SER A N 1
ATOM 948 C CA . SER A 1 121 ? -18.824 -6.514 7.464 1.00 97.44 121 SER A CA 1
ATOM 949 C C . SER A 1 121 ? -19.467 -5.250 8.051 1.00 97.44 121 SER A C 1
ATOM 951 O O . SER A 1 121 ? -19.873 -4.355 7.303 1.00 97.44 121 SER A O 1
ATOM 953 N N . ASP A 1 122 ? -19.541 -5.153 9.383 1.00 96.38 122 ASP A N 1
ATOM 954 C CA . ASP A 1 122 ? -20.056 -3.979 10.097 1.00 96.38 122 ASP A CA 1
ATOM 955 C C . ASP A 1 122 ? -19.251 -2.713 9.758 1.00 96.38 122 ASP A C 1
ATOM 957 O O . ASP A 1 122 ? -19.828 -1.658 9.477 1.00 96.38 122 ASP A O 1
ATOM 961 N N . LEU A 1 123 ? -17.915 -2.808 9.787 1.00 97.25 123 LEU A N 1
ATOM 962 C CA . LEU A 1 123 ? -17.012 -1.692 9.502 1.00 97.25 123 LEU A CA 1
ATOM 963 C C . LEU A 1 123 ? -17.138 -1.237 8.048 1.00 97.25 123 LEU A C 1
ATOM 965 O O . LEU A 1 123 ? -17.377 -0.054 7.810 1.00 97.25 123 LEU A O 1
ATOM 969 N N . SER A 1 124 ? -17.062 -2.155 7.087 1.00 96.69 124 SER A N 1
ATOM 970 C CA . SER A 1 124 ? -17.147 -1.813 5.663 1.00 96.69 124 SER A CA 1
ATOM 971 C C . SER A 1 124 ? -18.494 -1.219 5.267 1.00 96.69 124 SER A C 1
ATOM 973 O O . SER A 1 124 ? -18.557 -0.251 4.505 1.00 96.69 124 SER A O 1
ATOM 975 N N . SER A 1 125 ? -19.583 -1.716 5.853 1.00 95.44 125 SER A N 1
ATOM 976 C CA . SER A 1 125 ? -20.911 -1.124 5.658 1.00 95.44 125 SER A CA 1
ATOM 977 C C . SER A 1 125 ? -20.985 0.293 6.238 1.00 95.44 125 SER A C 1
ATOM 979 O O . SER A 1 125 ? -21.532 1.208 5.621 1.00 95.44 125 SER A O 1
ATOM 981 N N . ALA A 1 126 ? -20.408 0.510 7.423 1.00 95.12 126 ALA A N 1
ATOM 982 C CA . ALA A 1 126 ? -20.419 1.817 8.073 1.00 95.12 126 ALA A CA 1
ATOM 983 C C . ALA A 1 126 ? -19.542 2.862 7.357 1.00 95.12 126 ALA A C 1
ATOM 985 O O . ALA A 1 126 ? -19.861 4.048 7.431 1.00 95.12 126 ALA A O 1
ATOM 986 N N . LEU A 1 127 ? -18.472 2.435 6.677 1.00 94.69 127 LEU A N 1
ATOM 987 C CA . LEU A 1 127 ? -17.531 3.305 5.958 1.00 94.69 127 LEU A CA 1
ATOM 988 C C . LEU A 1 127 ? -18.002 3.704 4.550 1.00 94.69 127 LEU A C 1
ATOM 990 O O . LEU A 1 127 ? -17.564 4.733 4.043 1.00 94.69 127 LEU A O 1
ATOM 994 N N . THR A 1 128 ? -18.893 2.924 3.932 1.00 87.88 128 THR A N 1
ATOM 995 C CA . THR A 1 128 ? -19.459 3.202 2.594 1.00 87.88 128 THR A CA 1
ATOM 996 C C . THR A 1 128 ? -20.779 3.975 2.640 1.00 87.88 128 THR A C 1
ATOM 998 O O . THR A 1 128 ? -21.118 4.692 1.700 1.00 87.88 128 THR A O 1
ATOM 1001 N N . SER A 1 129 ? -21.538 3.845 3.731 1.00 75.88 129 SER A N 1
ATOM 1002 C CA . SER A 1 129 ? -22.762 4.620 3.968 1.00 75.88 129 SER A CA 1
ATOM 1003 C C . SER A 1 129 ? -22.469 6.059 4.418 1.00 75.88 129 SER A C 1
ATOM 1005 O O . SER A 1 129 ? -21.326 6.417 4.697 1.00 75.88 129 SER A O 1
ATOM 1007 N N . GLU A 1 130 ? -23.507 6.892 4.550 1.00 77.62 130 GLU A N 1
ATOM 1008 C CA . GLU A 1 130 ? -23.376 8.204 5.192 1.00 77.62 130 GLU A CA 1
ATOM 1009 C C . GLU A 1 130 ? -22.739 8.042 6.584 1.00 77.62 130 GLU A C 1
ATOM 1011 O O . GLU A 1 130 ? -23.326 7.451 7.498 1.00 77.62 130 GLU A O 1
ATOM 1016 N N . VAL A 1 131 ? -21.504 8.530 6.719 1.00 75.25 131 VAL A N 1
ATOM 1017 C CA . VAL A 1 131 ? -20.625 8.222 7.846 1.00 75.25 131 VAL A CA 1
ATOM 1018 C C . VAL A 1 131 ? -21.204 8.764 9.153 1.00 75.25 131 VAL A C 1
ATOM 1020 O O . VAL A 1 131 ? -21.109 9.945 9.491 1.00 75.25 131 VAL A O 1
ATOM 1023 N N . LYS A 1 132 ? -21.797 7.872 9.951 1.00 86.31 132 LYS A N 1
ATOM 1024 C CA . LYS A 1 132 ? -22.334 8.211 11.273 1.00 86.31 132 LYS A CA 1
ATOM 1025 C C . LYS A 1 132 ? -21.241 8.071 12.325 1.00 86.31 132 LYS A C 1
ATOM 1027 O O . LYS A 1 132 ? -21.004 6.975 12.834 1.00 86.31 132 LYS A O 1
ATOM 1032 N N . LYS A 1 133 ? -20.658 9.198 12.754 1.00 88.94 133 LYS A N 1
ATOM 1033 C CA . LYS A 1 133 ? -19.601 9.251 13.793 1.00 88.94 133 LYS A CA 1
ATOM 1034 C C . LYS A 1 133 ? -19.916 8.417 15.041 1.00 88.94 133 LYS A C 1
ATOM 1036 O O . LYS A 1 133 ? -19.041 7.771 15.612 1.00 88.94 133 LYS A O 1
ATOM 1041 N N . LYS A 1 134 ? -21.183 8.401 15.482 1.00 92.44 134 LYS A N 1
ATOM 1042 C CA . LYS A 1 134 ? -21.626 7.594 16.635 1.00 92.44 134 LYS A CA 1
ATOM 1043 C C . LYS A 1 134 ? -21.460 6.090 16.386 1.00 92.44 134 LYS A C 1
ATOM 1045 O O . LYS A 1 134 ? -21.016 5.386 17.289 1.00 92.44 134 LYS A O 1
ATOM 1050 N N . THR A 1 135 ? -21.807 5.619 15.189 1.00 94.25 135 THR A N 1
ATOM 1051 C CA . THR A 1 135 ? -21.675 4.213 14.786 1.00 94.25 135 THR A CA 1
ATOM 1052 C C . THR A 1 135 ? -20.206 3.819 14.720 1.00 94.25 135 THR A C 1
ATOM 1054 O O . THR A 1 135 ? -19.818 2.845 15.358 1.00 94.25 135 THR A O 1
ATOM 1057 N N . LEU A 1 136 ? -19.367 4.622 14.062 1.00 94.56 136 LEU A N 1
ATOM 1058 C CA . LEU A 1 136 ? -17.935 4.336 13.960 1.00 94.56 136 LEU A CA 1
ATOM 1059 C C . LEU A 1 136 ? -17.245 4.289 15.321 1.00 94.56 136 LEU A C 1
ATOM 1061 O O . LEU A 1 136 ? -16.507 3.353 15.604 1.00 94.56 136 LEU A O 1
ATOM 1065 N N . ARG A 1 137 ? -17.554 5.228 16.222 1.00 95.38 137 ARG A N 1
ATOM 1066 C CA . ARG A 1 137 ? -17.037 5.202 17.601 1.00 95.38 137 ARG A CA 1
ATOM 1067 C C . ARG A 1 137 ? -17.513 3.988 18.395 1.00 95.38 137 ARG A C 1
ATOM 1069 O O . ARG A 1 137 ? -16.817 3.553 19.309 1.00 95.38 137 ARG A O 1
ATOM 1076 N N . ALA A 1 138 ? -18.702 3.462 18.103 1.00 95.88 138 ALA A N 1
ATOM 1077 C CA . ALA A 1 138 ? -19.180 2.231 18.722 1.00 95.88 138 ALA A CA 1
ATOM 1078 C C . ALA A 1 138 ? -18.425 1.008 18.180 1.00 95.88 138 ALA A C 1
ATOM 1080 O O . ALA A 1 138 ? -18.024 0.160 18.973 1.00 95.88 138 ALA A O 1
ATOM 1081 N N . LEU A 1 139 ? -18.175 0.950 16.869 1.00 96.56 139 LEU A N 1
ATOM 1082 C CA . LEU A 1 139 ? -17.388 -0.111 16.234 1.00 96.56 139 LEU A CA 1
ATOM 1083 C C . LEU A 1 139 ? -15.914 -0.072 16.655 1.00 96.56 139 LEU A C 1
ATOM 1085 O O . LEU A 1 139 ? -15.348 -1.114 16.963 1.00 96.56 139 LEU A O 1
ATOM 1089 N N . ALA A 1 140 ? -15.327 1.116 16.800 1.00 96.81 140 ALA A N 1
ATOM 1090 C CA . ALA A 1 140 ? -13.963 1.300 17.294 1.00 96.81 140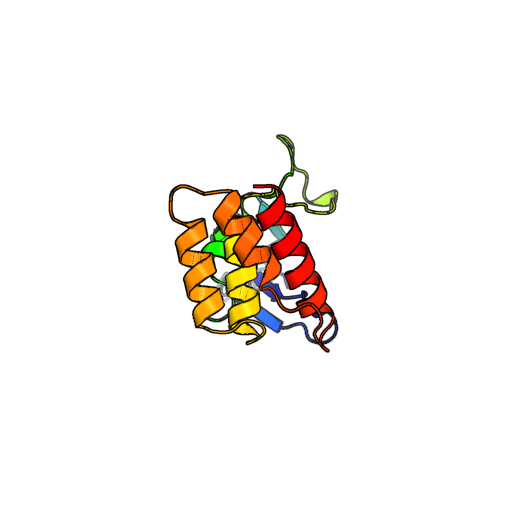 ALA A CA 1
ATOM 1091 C C . ALA A 1 140 ? -13.753 0.654 18.678 1.00 96.81 140 ALA A C 1
ATOM 1093 O O . ALA A 1 140 ? -12.733 0.024 18.935 1.00 96.81 140 ALA A O 1
ATOM 1094 N N . LYS A 1 141 ? -14.763 0.711 19.559 1.00 96.75 141 LYS A N 1
ATOM 1095 C CA . LYS A 1 141 ? -14.726 0.049 20.878 1.00 96.75 141 LYS A CA 1
ATOM 1096 C C . LYS A 1 141 ? -14.786 -1.480 20.812 1.00 96.75 141 LYS A C 1
ATOM 1098 O O . LYS A 1 141 ? -14.458 -2.119 21.810 1.00 96.75 141 LYS A O 1
ATOM 1103 N N . LYS A 1 142 ? -15.247 -2.051 19.693 1.00 96.94 142 LYS A N 1
ATOM 1104 C CA . LYS A 1 142 ? -15.295 -3.502 19.461 1.00 96.94 142 LYS A CA 1
ATOM 1105 C C . LYS A 1 142 ? -13.973 -4.055 18.914 1.00 96.94 142 LYS A C 1
ATOM 1107 O O . LYS A 1 142 ? -13.830 -5.272 18.859 1.00 96.94 142 LYS A O 1
ATOM 1112 N N . LEU A 1 143 ? -13.031 -3.197 18.507 1.00 97.19 143 LEU A N 1
ATOM 1113 C CA . LEU A 1 143 ? -11.732 -3.645 18.012 1.00 97.19 143 LEU A CA 1
ATOM 1114 C C . LEU A 1 143 ? -10.970 -4.425 19.102 1.00 97.19 143 LEU A C 1
ATOM 1116 O O . LEU A 1 143 ? -11.040 -4.057 20.283 1.00 97.19 143 LEU A O 1
ATOM 1120 N N . PRO A 1 144 ? -10.228 -5.484 18.729 1.00 95.56 144 PRO A N 1
ATOM 1121 C CA . PRO A 1 144 ? -9.326 -6.171 19.644 1.00 95.56 144 PRO A CA 1
ATOM 1122 C C . PRO A 1 144 ? -8.367 -5.192 20.329 1.00 95.56 144 PRO A C 1
ATOM 1124 O O . PRO A 1 144 ? -7.809 -4.299 19.696 1.00 95.56 144 PRO A O 1
ATOM 1127 N N . LYS A 1 145 ? -8.169 -5.366 21.639 1.00 89.94 145 LYS A N 1
ATOM 1128 C CA . LYS A 1 145 ? -7.294 -4.493 22.445 1.00 89.94 145 LYS A CA 1
ATOM 1129 C C . LYS A 1 145 ? -5.836 -4.943 22.473 1.00 89.94 145 LYS A C 1
ATOM 1131 O O . LYS A 1 145 ? -4.978 -4.193 22.923 1.00 89.94 145 LYS A O 1
ATOM 1136 N N . SER A 1 146 ? -5.571 -6.178 22.067 1.00 91.00 146 SER A N 1
ATOM 1137 C CA . SER A 1 146 ? -4.240 -6.766 22.048 1.00 91.00 146 SER A CA 1
ATOM 1138 C C . SER A 1 146 ? -4.152 -7.820 20.954 1.00 91.00 146 SER A C 1
ATOM 1140 O O . SER A 1 146 ? -5.145 -8.457 20.602 1.00 91.00 146 SER A O 1
ATOM 1142 N N . HIS A 1 147 ? -2.944 -8.002 20.435 1.00 94.88 147 HIS A N 1
ATOM 1143 C CA . HIS A 1 147 ? -2.603 -9.035 19.470 1.00 94.88 147 HIS A CA 1
ATOM 1144 C C . HIS A 1 147 ? -1.121 -9.411 19.668 1.00 94.88 147 HIS A C 1
ATOM 1146 O O . HIS A 1 147 ? -0.342 -8.534 20.049 1.00 94.88 147 HIS A O 1
ATOM 1152 N N . PRO A 1 148 ? -0.711 -10.681 19.481 1.00 93.25 148 PRO A N 1
ATOM 1153 C CA . PRO A 1 148 ? 0.692 -11.079 19.639 1.00 93.25 148 PRO A CA 1
ATOM 1154 C C . PRO A 1 148 ? 1.615 -10.466 18.577 1.00 93.25 148 PRO A C 1
ATOM 1156 O O . PRO A 1 148 ? 2.777 -10.194 18.861 1.00 93.25 148 PRO A O 1
ATOM 1159 N N . ASP A 1 149 ? 1.098 -10.243 17.368 1.00 92.31 149 ASP A N 1
ATOM 1160 C CA . ASP A 1 149 ? 1.834 -9.602 16.275 1.00 92.31 149 ASP A CA 1
ATOM 1161 C C . ASP A 1 149 ? 1.802 -8.067 16.388 1.00 92.31 149 ASP A C 1
ATOM 1163 O O . ASP A 1 149 ? 0.729 -7.460 16.466 1.00 92.31 149 ASP A O 1
ATOM 1167 N N . SER A 1 150 ? 2.984 -7.445 16.375 1.00 91.69 150 SER A N 1
ATOM 1168 C CA . SER A 1 150 ? 3.167 -6.006 16.597 1.00 91.69 150 SER A CA 1
ATOM 1169 C C . SER A 1 150 ? 2.656 -5.153 15.435 1.00 91.69 150 SER A C 1
ATOM 1171 O O . SER A 1 150 ? 2.106 -4.076 15.673 1.00 91.69 150 SER A O 1
ATOM 1173 N N . VAL A 1 151 ? 2.768 -5.640 14.195 1.00 91.88 151 VAL A N 1
ATOM 1174 C CA . VAL A 1 151 ? 2.232 -4.968 13.000 1.00 91.88 151 VAL A CA 1
ATOM 1175 C C . VAL A 1 151 ? 0.710 -4.872 13.099 1.00 91.88 151 VAL A C 1
ATOM 1177 O O . VAL A 1 151 ? 0.120 -3.813 12.877 1.00 91.88 151 VAL A O 1
ATOM 1180 N N . THR A 1 152 ? 0.060 -5.959 13.505 1.00 95.19 152 THR A N 1
ATOM 1181 C CA . THR A 1 152 ? -1.385 -6.003 13.733 1.00 95.19 152 THR A CA 1
ATOM 1182 C C . THR A 1 152 ? -1.815 -5.037 14.838 1.00 95.19 152 THR A C 1
ATOM 1184 O O . THR A 1 152 ? -2.810 -4.334 14.665 1.00 95.19 152 THR A O 1
ATOM 1187 N N . VAL A 1 153 ? -1.059 -4.929 15.938 1.00 95.56 153 VAL A N 1
ATOM 1188 C CA . VAL A 1 153 ? -1.335 -3.930 16.990 1.00 95.56 153 VAL A CA 1
ATOM 1189 C C . VAL A 1 153 ? -1.291 -2.509 16.422 1.00 95.56 153 VAL A C 1
ATOM 1191 O O . VAL A 1 153 ? -2.235 -1.746 16.626 1.00 95.56 153 VAL A O 1
ATOM 1194 N N . GLN A 1 154 ? -0.262 -2.167 15.642 1.00 93.88 154 GLN A N 1
ATOM 1195 C CA . GLN A 1 154 ? -0.149 -0.842 15.020 1.00 93.88 154 GLN A CA 1
ATOM 1196 C C . GLN A 1 154 ? -1.318 -0.543 14.071 1.00 93.88 154 GLN A C 1
ATOM 1198 O O . GLN A 1 154 ? -1.863 0.562 14.087 1.00 93.88 154 GLN A O 1
ATOM 1203 N N . ARG A 1 155 ? -1.749 -1.529 13.272 1.00 95.75 155 ARG A N 1
ATOM 1204 C CA . ARG A 1 155 ? -2.916 -1.407 12.380 1.00 95.75 155 ARG A CA 1
ATOM 1205 C C . ARG A 1 155 ? -4.217 -1.191 13.155 1.00 95.75 155 ARG A C 1
ATOM 1207 O O . ARG A 1 155 ? -5.010 -0.333 12.777 1.00 95.75 155 ARG A O 1
ATOM 1214 N N . LEU A 1 156 ? -4.428 -1.918 14.254 1.00 97.62 156 LEU A N 1
ATOM 1215 C CA . LEU A 1 156 ? -5.597 -1.744 15.127 1.00 97.62 156 LEU A CA 1
ATOM 1216 C C . LEU A 1 156 ? -5.633 -0.345 15.757 1.00 97.62 156 LEU A C 1
ATOM 1218 O O . LEU A 1 156 ? -6.684 0.299 15.779 1.00 97.62 156 LEU A O 1
ATOM 1222 N N . GLU A 1 157 ? -4.488 0.149 16.233 1.00 96.75 157 GLU A N 1
ATOM 1223 C CA . GLU A 1 157 ? -4.362 1.498 16.789 1.00 96.75 157 GLU A CA 1
ATOM 1224 C C . GLU A 1 157 ? -4.624 2.580 15.734 1.00 96.75 157 GLU A C 1
ATOM 1226 O O . GLU A 1 157 ? -5.368 3.532 15.999 1.00 96.75 157 GLU A O 1
ATOM 1231 N N . ALA A 1 158 ? -4.064 2.422 14.532 1.00 96.06 158 ALA A N 1
ATOM 1232 C CA . ALA A 1 158 ? -4.273 3.337 13.416 1.00 96.06 158 ALA A CA 1
ATOM 1233 C C . ALA A 1 158 ? -5.744 3.367 12.975 1.00 96.06 158 ALA A C 1
ATOM 1235 O O . ALA A 1 158 ? -6.329 4.449 12.876 1.00 96.06 158 ALA A O 1
ATOM 1236 N N . LEU A 1 159 ? -6.377 2.200 12.814 1.00 97.88 159 LEU A N 1
ATOM 1237 C CA . LEU A 1 159 ? -7.800 2.094 12.498 1.00 97.88 159 LEU A CA 1
ATOM 1238 C C . LEU A 1 159 ? -8.658 2.771 13.574 1.00 97.88 159 LEU A C 1
ATOM 1240 O O . LEU A 1 159 ? -9.502 3.608 13.257 1.00 97.88 159 LEU A O 1
ATOM 1244 N N . ASN A 1 160 ? -8.416 2.479 14.855 1.00 97.69 160 ASN A N 1
ATOM 1245 C CA . ASN A 1 160 ? -9.136 3.113 15.961 1.00 97.69 160 ASN A CA 1
ATOM 1246 C C . ASN A 1 160 ? -8.973 4.644 15.956 1.00 97.69 160 ASN A C 1
ATOM 1248 O O . ASN A 1 160 ? -9.937 5.383 16.183 1.00 97.69 160 ASN A O 1
ATOM 1252 N N . LYS A 1 161 ? -7.763 5.138 15.671 1.00 96.88 161 LYS A N 1
ATOM 1253 C CA . LYS A 1 161 ? -7.500 6.573 15.549 1.00 96.88 161 LYS A CA 1
ATOM 1254 C C . LYS A 1 161 ? -8.301 7.187 14.401 1.00 96.88 161 LYS A C 1
ATOM 1256 O O . LYS A 1 161 ? -8.896 8.239 14.603 1.00 96.88 161 LYS A O 1
ATOM 1261 N N . ILE A 1 162 ? -8.370 6.551 13.236 1.00 96.25 162 ILE A N 1
ATOM 1262 C CA . ILE A 1 162 ? -9.133 7.095 12.105 1.00 96.25 162 ILE A CA 1
ATOM 1263 C C . ILE A 1 162 ? -10.630 7.097 12.433 1.00 96.25 162 ILE A C 1
ATOM 1265 O O . ILE A 1 162 ? -11.258 8.150 12.384 1.00 96.25 162 ILE A O 1
ATOM 1269 N N . LEU A 1 163 ? -11.184 5.969 12.895 1.00 96.38 163 LEU A N 1
ATOM 1270 C CA . LEU A 1 163 ? -12.614 5.823 13.219 1.00 96.38 163 LEU A CA 1
ATOM 1271 C C . LEU A 1 163 ? -13.126 6.811 14.280 1.00 96.38 163 LEU A C 1
ATOM 1273 O O . LEU A 1 163 ? -14.323 7.090 14.351 1.00 96.38 163 LEU A O 1
ATOM 1277 N N . THR A 1 164 ? -12.245 7.306 15.150 1.00 95.38 164 THR A N 1
ATOM 1278 C CA . THR A 1 164 ? -12.606 8.272 16.198 1.00 95.38 164 THR A CA 1
ATOM 1279 C C . THR A 1 164 ? -12.515 9.730 15.740 1.00 95.38 164 THR A C 1
ATOM 1281 O O . THR A 1 164 ? -13.151 10.586 16.373 1.00 95.38 164 THR A O 1
ATOM 1284 N N . ASN A 1 165 ? -11.780 9.991 14.652 1.00 93.62 165 ASN A N 1
ATOM 1285 C CA . ASN A 1 165 ? -11.459 11.324 14.139 1.00 93.62 165 ASN A CA 1
ATOM 1286 C C . ASN A 1 165 ? -12.145 11.690 12.813 1.00 93.62 165 ASN A C 1
ATOM 1288 O O . ASN A 1 165 ? -12.171 12.878 12.493 1.00 93.62 165 ASN A O 1
ATOM 1292 N N . ILE A 1 166 ? -12.721 10.727 12.084 1.00 89.25 166 ILE A N 1
ATOM 1293 C CA . ILE A 1 166 ? -13.661 10.997 10.979 1.00 89.25 166 ILE A CA 1
ATOM 1294 C C . ILE A 1 166 ? -15.045 11.381 11.517 1.00 89.25 166 ILE A C 1
ATOM 1296 O O . ILE A 1 166 ? -15.579 12.437 11.104 1.00 89.25 166 ILE A O 1
#